Protein AF-A0A9R1C465-F1 (afdb_monomer)

Secondary structure (DSSP, 8-state):
--HHHHHHHHHHHHHHHHT---S----TTTTTTT-TTHHHHHHH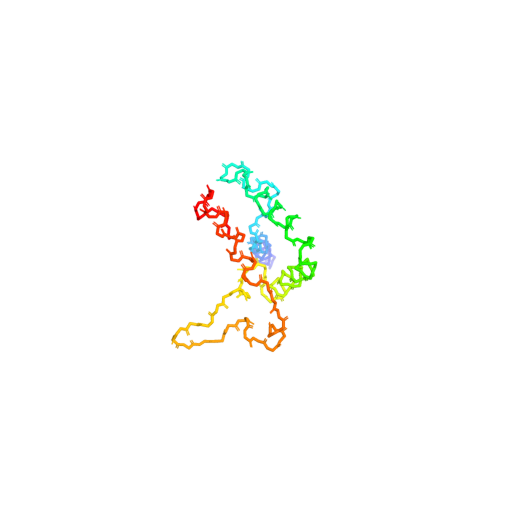HHHHHTTT-THHHHHHHHHHHHHHHTTSSSSGGGPPPPTT----GGGSTTTTT---HHHHHHHHHHHHHHSTTT--

Nearest PDB structures (foldseek):
  1gw2-assembly1_A  TM=9.387E-01  e=8.120E-07  Armoracia rusticana
  1qo4-assembly1_A  TM=9.323E-01  e=6.801E-07  Arabidopsis thaliana
  1gx2-assembly2_B  TM=9.372E-01  e=1.382E-06  Armoracia rusticana
  2atj-assembly1_A  TM=9.375E-01  e=2.979E-06  Armoracia rusticana
  4atj-assembly2_B  TM=9.379E-01  e=3.557E-06  Armoracia rusticana

Foldseek 3Di:
DPVVVVVVVVVVVVVVVVVPPPDDDDDPCPCCPQQVCLVVLLVVLCVVCCVVPVVLVVLVVVQQVLCCVPPHRPCQLLDDADPVDDDGVCPDPVNVPRDCSVVVVVSVVSSCVRGNPDDD

Organism: Triticum turgidum subsp. durum (NCBI:txid4567)

Mean predicted aligned error: 9.87 Å

pLDDT: mean 88.55, std 13.58, range [53.62, 98.75]

InterPro domains:
  IPR000823 Plant peroxidase [PR00461] (35-54)
  IPR000823 Plant peroxidase [PR00461] (59-79)
  IPR000823 Plant peroxidase [PR00461] (99-112)
  IPR000823 Plant peroxidase [PTHR31235] (12-120)
  IPR002016 Haem peroxidase [PF00141] (42-120)
  IPR002016 Haem peroxidase [PS50873] (25-120)
  IPR010255 Haem peroxidase superfamily [SSF48113] (26-120)

Structure (mmCIF, N/CA/C/O backbone):
data_AF-A0A9R1C465-F1
#
_entry.id   AF-A0A9R1C465-F1
#
loop_
_atom_site.group_PDB
_atom_site.id
_atom_site.type_symbol
_atom_site.label_atom_id
_atom_site.label_alt_id
_atom_site.label_comp_id
_atom_site.label_asym_id
_atom_site.label_entity_id
_atom_site.label_seq_id
_atom_site.pdbx_PDB_ins_code
_atom_site.Cartn_x
_atom_site.Cartn_y
_atom_site.Cartn_z
_atom_site.occupancy
_atom_site.B_iso_or_equiv
_atom_site.auth_seq_id
_atom_site.auth_comp_id
_atom_site.auth_asym_id
_atom_site.auth_atom_id
_atom_site.pdbx_PDB_model_num
ATOM 1 N N . MET A 1 1 ? -41.922 15.521 -39.268 1.00 55.16 1 MET A N 1
ATOM 2 C CA . MET A 1 1 ? -41.999 14.500 -38.194 1.00 55.16 1 MET A CA 1
ATOM 3 C C . MET A 1 1 ? -40.665 13.750 -38.007 1.00 55.16 1 MET A C 1
ATOM 5 O O . MET A 1 1 ? -40.676 12.582 -37.657 1.00 55.16 1 MET A O 1
ATOM 9 N N . ALA A 1 2 ? -39.509 14.407 -38.198 1.00 55.75 2 ALA A N 1
ATOM 10 C CA . ALA A 1 2 ? -38.181 13.772 -38.096 1.00 55.75 2 ALA A CA 1
ATOM 11 C C . ALA A 1 2 ? -37.480 13.994 -36.736 1.00 55.75 2 ALA A C 1
ATOM 13 O O . ALA A 1 2 ? -36.418 13.437 -36.490 1.00 55.75 2 ALA A O 1
ATOM 14 N N . GLY A 1 3 ? -38.068 14.809 -35.848 1.00 58.16 3 GLY A N 1
ATOM 15 C CA . GLY A 1 3 ? -37.449 15.193 -34.573 1.00 58.16 3 GLY A CA 1
ATOM 16 C C . GLY A 1 3 ? -37.660 14.195 -33.432 1.00 58.16 3 GLY A C 1
ATOM 17 O O . GLY A 1 3 ? -36.772 14.026 -32.610 1.00 58.16 3 GLY A O 1
ATOM 18 N N . ALA A 1 4 ? -38.793 13.487 -33.399 1.00 64.75 4 ALA A N 1
ATOM 19 C CA . ALA A 1 4 ? -39.109 12.527 -32.338 1.00 64.75 4 ALA A CA 1
ATOM 20 C C . ALA A 1 4 ? -38.086 11.375 -32.187 1.00 64.75 4 ALA A C 1
ATOM 22 O O . ALA A 1 4 ? -37.660 11.126 -31.058 1.00 64.75 4 ALA A O 1
ATOM 23 N N . PRO A 1 5 ? -37.629 10.702 -33.268 1.00 70.88 5 PRO A N 1
ATOM 24 C CA . PRO A 1 5 ? -36.626 9.646 -33.131 1.00 70.88 5 PRO A CA 1
ATOM 25 C C . PRO A 1 5 ? -35.254 10.209 -32.742 1.00 70.88 5 PRO A C 1
ATOM 27 O O . PRO A 1 5 ? -34.537 9.580 -31.972 1.00 70.88 5 PRO A O 1
ATOM 30 N N . LEU A 1 6 ? -34.908 11.416 -33.206 1.00 72.06 6 LEU A N 1
ATOM 31 C CA . LEU A 1 6 ? -33.641 12.066 -32.868 1.00 72.06 6 LEU A CA 1
ATOM 32 C C . LEU A 1 6 ? -33.593 12.471 -31.386 1.00 72.06 6 LEU A C 1
ATOM 34 O O . LEU A 1 6 ? -32.586 12.249 -30.722 1.00 72.06 6 LEU A O 1
ATOM 38 N N . VAL A 1 7 ? -34.693 13.008 -30.851 1.00 75.00 7 VAL A N 1
ATOM 39 C CA . VAL A 1 7 ? -34.818 13.370 -29.430 1.00 75.00 7 VAL A CA 1
ATOM 40 C C . VAL A 1 7 ? -34.745 12.130 -28.541 1.00 75.00 7 VAL A C 1
ATOM 42 O O . VAL A 1 7 ? -34.071 12.166 -27.517 1.00 75.00 7 VAL A O 1
ATOM 45 N N . LEU A 1 8 ? -35.374 11.021 -28.945 1.00 72.81 8 LEU A N 1
ATOM 46 C CA . LEU A 1 8 ? -35.313 9.765 -28.196 1.00 72.81 8 LEU A CA 1
ATOM 47 C C . LEU A 1 8 ? -33.889 9.192 -28.163 1.00 72.81 8 LEU A C 1
ATOM 49 O O . LEU A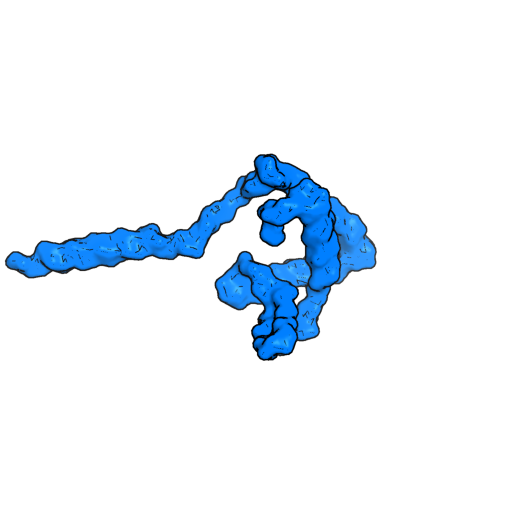 1 8 ? -33.420 8.791 -27.102 1.00 72.81 8 LEU A O 1
ATOM 53 N N . VAL A 1 9 ? -33.177 9.209 -29.295 1.00 77.88 9 VAL A N 1
ATOM 54 C CA . VAL A 1 9 ? -31.770 8.781 -29.362 1.00 77.88 9 VAL A CA 1
ATOM 55 C C . VAL A 1 9 ? -30.888 9.674 -28.490 1.00 77.88 9 VAL A C 1
ATOM 57 O O . VAL A 1 9 ? -30.091 9.156 -27.714 1.00 77.88 9 VAL A O 1
ATOM 60 N N . MET A 1 10 ? -31.070 10.997 -28.539 1.00 73.12 10 MET A N 1
ATOM 61 C CA . MET A 1 10 ? -30.345 11.938 -27.674 1.00 73.12 10 MET A CA 1
ATOM 62 C C . MET A 1 10 ? -30.601 11.670 -26.182 1.00 73.12 10 MET A C 1
ATOM 64 O O . MET A 1 10 ? -29.666 11.723 -25.387 1.00 73.12 10 MET A O 1
ATOM 68 N N 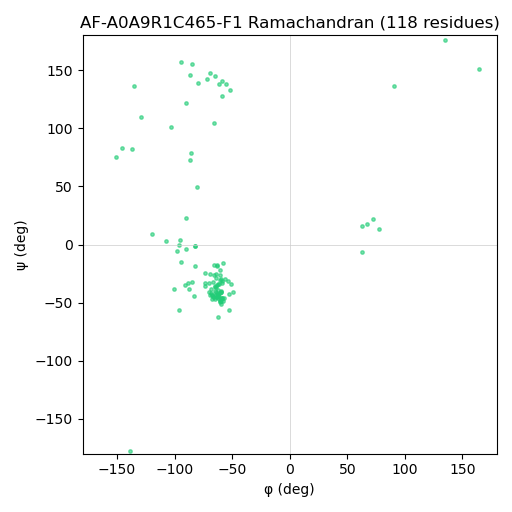. LEU A 1 11 ? -31.839 11.334 -25.797 1.00 71.31 11 LEU A N 1
ATOM 69 C CA . LEU A 1 11 ? -32.201 11.004 -24.413 1.00 71.31 11 LEU A CA 1
ATOM 70 C C . LEU A 1 11 ? -31.567 9.688 -23.945 1.00 71.31 11 LEU A C 1
ATOM 72 O O . LEU A 1 11 ? -31.030 9.625 -22.843 1.00 71.31 11 LEU A O 1
ATOM 76 N N . VAL A 1 12 ? -31.592 8.650 -24.785 1.00 73.06 12 VAL A N 1
ATOM 77 C CA . VAL A 1 12 ? -30.973 7.348 -24.483 1.00 73.06 12 VAL A CA 1
ATOM 78 C C . VAL A 1 12 ? -29.455 7.485 -24.355 1.00 73.06 12 VAL A C 1
ATOM 80 O O . VAL A 1 12 ? -28.867 6.922 -23.433 1.00 73.06 12 VAL A O 1
ATOM 83 N N . VAL A 1 13 ? -28.825 8.281 -25.224 1.00 72.75 13 VAL A N 1
ATOM 84 C CA . VAL A 1 13 ? -27.391 8.592 -25.140 1.00 72.75 13 VAL A CA 1
ATOM 85 C C . VAL A 1 13 ? -27.081 9.373 -23.861 1.00 72.75 13 VAL A C 1
ATOM 87 O O . VAL A 1 13 ? -26.157 9.003 -23.145 1.00 72.75 13 VAL A O 1
ATOM 90 N N . ALA A 1 14 ? -27.871 10.391 -23.507 1.00 68.62 14 ALA A N 1
ATOM 91 C CA . ALA A 1 14 ? -27.660 11.171 -22.285 1.00 68.62 14 ALA A CA 1
ATOM 92 C C . ALA A 1 14 ? -27.785 10.324 -21.003 1.00 68.62 14 ALA A C 1
ATOM 94 O O . ALA A 1 14 ? -26.951 10.437 -20.106 1.00 68.62 14 ALA A O 1
ATOM 95 N N . VAL A 1 15 ? -28.782 9.434 -20.928 1.00 64.69 15 VAL A N 1
ATOM 96 C CA . VAL A 1 15 ? -28.962 8.514 -19.789 1.00 64.69 15 VAL A CA 1
ATOM 97 C C . VAL A 1 15 ? -27.839 7.471 -19.732 1.00 64.69 15 VAL A C 1
ATOM 99 O O . VAL A 1 15 ? -27.342 7.165 -18.650 1.00 64.69 15 VAL A O 1
ATOM 102 N N . GLY A 1 16 ? -27.389 6.966 -20.885 1.00 60.09 16 GLY A N 1
ATOM 103 C CA . GLY A 1 16 ? -26.263 6.031 -20.971 1.00 60.09 16 GLY A CA 1
ATOM 104 C C . GLY A 1 16 ? -24.925 6.642 -20.540 1.00 60.09 16 GLY A C 1
ATOM 105 O O . GLY A 1 16 ? -24.127 5.963 -19.899 1.00 60.09 16 GLY A O 1
ATOM 106 N N . VAL A 1 17 ? -24.696 7.927 -20.833 1.00 60.38 17 VAL A N 1
ATOM 107 C CA . VAL A 1 17 ? -23.491 8.665 -20.413 1.00 60.38 17 VAL A CA 1
ATOM 108 C C . VAL A 1 17 ? -23.528 8.996 -18.914 1.00 60.38 17 VAL A C 1
ATOM 110 O O . VAL A 1 17 ? -22.501 8.901 -18.251 1.00 60.38 17 VAL A O 1
ATOM 113 N N . ALA A 1 18 ? -24.699 9.300 -18.343 1.00 56.00 18 ALA A N 1
ATOM 114 C CA . ALA A 1 18 ? -24.843 9.556 -16.903 1.00 56.00 18 ALA A CA 1
ATOM 115 C C . ALA A 1 18 ? -24.647 8.298 -16.029 1.00 56.00 18 ALA A C 1
ATOM 117 O O . ALA A 1 18 ? -24.258 8.404 -14.870 1.00 56.00 18 ALA A O 1
ATOM 118 N N . ALA A 1 19 ? -24.883 7.105 -16.581 1.00 56.62 19 ALA A N 1
ATOM 119 C CA . ALA A 1 19 ? -24.642 5.828 -15.904 1.00 56.62 19 ALA A CA 1
ATOM 120 C C . ALA A 1 19 ? -23.172 5.359 -15.973 1.00 56.62 19 ALA A C 1
ATOM 122 O O . ALA A 1 19 ? -22.837 4.302 -15.437 1.00 56.62 19 ALA A O 1
ATOM 123 N N . ALA A 1 20 ? -22.291 6.117 -16.637 1.00 54.38 20 ALA A N 1
ATOM 124 C CA . ALA A 1 20 ? -20.903 5.736 -16.890 1.00 54.38 20 ALA A CA 1
ATOM 125 C C . ALA A 1 20 ? -19.906 6.180 -15.800 1.00 54.38 20 ALA A C 1
ATOM 127 O O . ALA A 1 20 ? -18.706 6.225 -16.060 1.00 54.38 20 ALA A O 1
ATOM 128 N N . GLU A 1 21 ? -20.351 6.437 -14.567 1.00 54.28 21 GLU A N 1
ATOM 129 C CA . GLU A 1 21 ? -19.436 6.516 -13.420 1.00 54.28 21 GLU A CA 1
ATOM 130 C C . GLU A 1 21 ? -19.194 5.111 -12.849 1.00 54.28 21 GLU A C 1
ATOM 132 O O . GLU A 1 21 ? -19.770 4.703 -11.844 1.00 54.28 21 GLU A O 1
ATOM 137 N N . ARG A 1 22 ? -18.320 4.333 -13.501 1.00 53.62 22 ARG A N 1
ATOM 138 C CA . ARG A 1 22 ? -17.758 3.091 -12.932 1.00 53.62 22 ARG A CA 1
ATOM 139 C C . ARG A 1 22 ? -16.604 3.386 -11.964 1.00 53.62 22 ARG A C 1
ATOM 141 O O . ARG A 1 22 ? -15.534 2.800 -12.068 1.00 53.62 22 ARG A O 1
ATOM 148 N N . GLY A 1 23 ? -16.822 4.298 -11.025 1.00 54.59 23 GLY A N 1
ATOM 149 C CA . GLY A 1 23 ? -15.927 4.531 -9.898 1.00 54.59 23 GLY A CA 1
ATOM 150 C C . GLY A 1 23 ? -16.759 4.516 -8.630 1.00 54.59 23 GLY A C 1
ATOM 151 O O . GLY A 1 23 ? -17.563 5.422 -8.420 1.00 54.59 23 GLY A O 1
ATOM 152 N N . GLY A 1 24 ? -16.617 3.485 -7.794 1.00 62.97 24 GLY A N 1
ATOM 153 C CA . GLY A 1 24 ? -17.174 3.543 -6.443 1.00 62.97 24 GLY A CA 1
ATOM 154 C C . GLY A 1 24 ? -16.693 4.831 -5.774 1.00 62.97 24 GLY A C 1
ATOM 155 O O . GLY A 1 24 ? -15.518 5.182 -5.889 1.00 62.97 24 GLY A O 1
ATOM 156 N N . LYS A 1 25 ? -17.599 5.584 -5.143 1.00 78.12 25 LYS A N 1
ATOM 157 C CA . LYS A 1 25 ? -17.229 6.846 -4.498 1.00 78.12 25 LYS A CA 1
ATOM 158 C C . LYS A 1 25 ? -16.306 6.539 -3.324 1.00 78.12 25 LYS A C 1
ATOM 160 O O . LYS A 1 25 ? -16.763 6.056 -2.293 1.00 78.12 25 LYS A O 1
ATOM 165 N N . LEU A 1 26 ? -15.014 6.807 -3.502 1.00 90.38 26 LEU A N 1
ATOM 166 C CA . LEU A 1 26 ? -14.060 6.847 -2.402 1.00 90.38 26 LEU A CA 1
ATOM 167 C C . LEU A 1 26 ? -14.568 7.849 -1.363 1.00 90.38 26 LEU A C 1
ATOM 169 O O . LEU A 1 26 ? -15.052 8.928 -1.712 1.00 90.38 26 LEU A O 1
ATOM 173 N N . GLN A 1 27 ? -14.461 7.485 -0.092 1.00 94.25 27 GLN A N 1
ATOM 174 C CA . GLN A 1 27 ? -14.916 8.315 1.010 1.00 94.25 27 GLN A CA 1
ATOM 175 C C . GLN A 1 27 ? -13.849 8.329 2.098 1.00 94.25 27 GLN A C 1
ATOM 177 O O . GLN A 1 27 ? -13.300 7.286 2.452 1.00 94.25 27 GLN A O 1
ATOM 182 N N . GLN A 1 28 ? -13.570 9.509 2.648 1.00 95.12 28 GLN A N 1
ATOM 183 C CA . GLN A 1 28 ? -12.778 9.603 3.867 1.00 95.12 28 GLN A CA 1
ATOM 184 C C . GLN A 1 28 ? -13.506 8.881 5.009 1.00 95.12 28 GLN A C 1
ATOM 186 O O . GLN A 1 28 ? -14.731 8.975 5.116 1.00 95.12 28 GLN A O 1
ATOM 191 N N . GLY A 1 29 ? -12.763 8.136 5.827 1.00 95.25 29 GLY A N 1
ATOM 192 C CA . GLY A 1 29 ? -13.353 7.356 6.910 1.00 95.25 29 GLY A CA 1
ATOM 193 C C . GLY A 1 29 ? -14.128 6.119 6.442 1.00 95.25 29 GLY A C 1
ATOM 194 O O . GLY A 1 29 ? -14.971 5.612 7.176 1.00 95.25 29 GLY A O 1
ATOM 195 N N . PHE A 1 30 ? -13.854 5.596 5.238 1.00 96.75 30 PHE A N 1
ATOM 196 C CA . PHE A 1 30 ? -14.500 4.378 4.720 1.00 96.75 30 PHE A CA 1
ATOM 197 C C . PHE A 1 30 ? -14.441 3.196 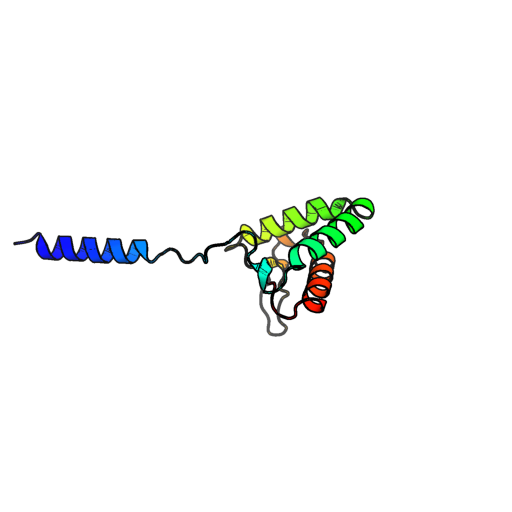5.710 1.00 96.75 30 PHE A C 1
ATOM 199 O O . PHE A 1 30 ? -15.388 2.419 5.809 1.00 96.75 30 PHE A O 1
ATOM 206 N N . TYR A 1 31 ? -13.356 3.095 6.486 1.00 97.81 31 TYR A N 1
ATOM 207 C CA . TYR A 1 31 ? -13.148 2.039 7.478 1.00 97.81 31 TYR A CA 1
ATOM 208 C C . TYR A 1 31 ? -13.570 2.411 8.910 1.00 97.81 31 TYR A C 1
ATOM 210 O O . TYR A 1 31 ? -13.392 1.593 9.809 1.00 97.81 31 TYR A O 1
ATOM 218 N N . GLU A 1 32 ? -14.160 3.586 9.161 1.00 97.69 32 GLU A N 1
ATOM 219 C CA . GLU A 1 32 ? -14.487 4.060 10.523 1.00 97.69 32 GLU A CA 1
ATOM 220 C C . GLU A 1 32 ? -15.377 3.101 11.322 1.00 97.69 32 GLU A C 1
ATOM 222 O O . GLU A 1 32 ? -15.287 3.065 12.545 1.00 97.69 32 GLU A O 1
ATOM 227 N N . GLN A 1 33 ? -16.234 2.331 10.648 1.00 97.69 33 GLN A N 1
ATOM 228 C CA . GLN A 1 33 ? -17.135 1.376 11.301 1.00 97.69 33 GLN A CA 1
ATOM 229 C C . GLN A 1 33 ? -16.622 -0.065 11.233 1.00 97.69 33 GLN A C 1
ATOM 231 O O . GLN A 1 33 ? -16.790 -0.820 12.187 1.00 97.69 33 GLN A O 1
ATOM 236 N N . SER A 1 34 ? -16.019 -0.462 10.110 1.00 98.06 34 SER A N 1
ATOM 237 C CA . SER A 1 34 ? -15.620 -1.850 9.849 1.00 98.06 34 SER A CA 1
ATOM 238 C C . SER A 1 34 ? -14.221 -2.187 10.364 1.00 98.06 34 SER A C 1
ATOM 240 O O . SER A 1 34 ? -13.983 -3.316 10.785 1.00 98.06 34 SER A O 1
ATOM 242 N N . CYS A 1 35 ? -13.299 -1.222 10.354 1.00 98.50 35 CYS A N 1
ATOM 243 C CA . CYS A 1 35 ? -11.963 -1.354 10.924 1.00 98.50 35 CYS A CA 1
ATOM 244 C C . CYS A 1 35 ? -11.439 0.011 11.411 1.00 98.50 35 CYS A C 1
ATOM 246 O O . CYS A 1 35 ? -10.565 0.609 10.775 1.00 98.50 35 CYS A O 1
ATOM 248 N N . PRO A 1 36 ? -11.937 0.517 12.557 1.00 98.38 36 PRO A N 1
ATOM 249 C CA . PRO A 1 36 ? -11.670 1.887 13.011 1.00 98.38 36 PRO A CA 1
ATOM 250 C C . PRO A 1 36 ? -10.182 2.195 13.239 1.00 98.38 36 PRO A C 1
ATOM 252 O O . PRO A 1 36 ? -9.770 3.352 13.239 1.00 98.38 36 PRO A O 1
ATOM 255 N N . ARG A 1 37 ? -9.362 1.157 13.454 1.00 98.38 37 ARG A N 1
ATOM 256 C CA . ARG A 1 37 ? -7.921 1.269 13.711 1.00 98.38 37 ARG A CA 1
ATOM 257 C C . ARG A 1 37 ? -7.053 1.076 12.465 1.00 98.38 37 ARG A C 1
ATOM 259 O O . ARG A 1 37 ? -5.837 1.199 12.584 1.00 98.38 37 ARG A O 1
ATOM 266 N N . ALA A 1 38 ? -7.637 0.823 11.289 1.00 98.38 38 ALA A N 1
ATOM 267 C CA . ALA A 1 38 ? -6.898 0.559 10.051 1.00 98.38 38 ALA A CA 1
ATOM 268 C C . ALA A 1 38 ? -5.864 1.653 9.738 1.00 98.38 38 ALA A C 1
ATOM 270 O O . ALA A 1 38 ? -4.669 1.375 9.645 1.00 98.38 38 ALA A O 1
ATOM 271 N N . GLU A 1 39 ? -6.308 2.910 9.639 1.00 98.31 39 GLU A N 1
ATOM 272 C CA . GLU A 1 39 ? -5.429 4.039 9.304 1.00 98.31 39 GLU A CA 1
ATOM 273 C C . GLU A 1 39 ? -4.357 4.274 10.378 1.00 98.31 39 GLU A C 1
ATOM 275 O O . GLU A 1 39 ? -3.209 4.578 10.053 1.00 98.31 39 GLU A O 1
ATOM 280 N N . GLN A 1 40 ? -4.701 4.072 11.656 1.00 98.62 40 GLN A N 1
ATOM 281 C CA . GLN A 1 40 ? -3.754 4.209 12.762 1.00 98.62 40 GLN A CA 1
ATOM 282 C C . GLN A 1 40 ? -2.659 3.136 12.714 1.00 98.62 40 GLN A C 1
ATOM 284 O O . GLN A 1 40 ? -1.489 3.469 12.849 1.00 98.62 40 GLN A O 1
ATOM 289 N N . ILE A 1 41 ? -3.009 1.870 12.471 1.00 98.62 41 ILE A N 1
ATOM 290 C CA . ILE A 1 41 ? -2.039 0.767 12.372 1.00 98.62 41 ILE A CA 1
ATOM 291 C C . ILE A 1 41 ? -1.041 1.024 11.238 1.00 98.62 41 ILE A C 1
ATOM 293 O O . ILE A 1 41 ? 0.168 0.879 11.433 1.00 98.62 41 ILE A O 1
ATOM 297 N N . VA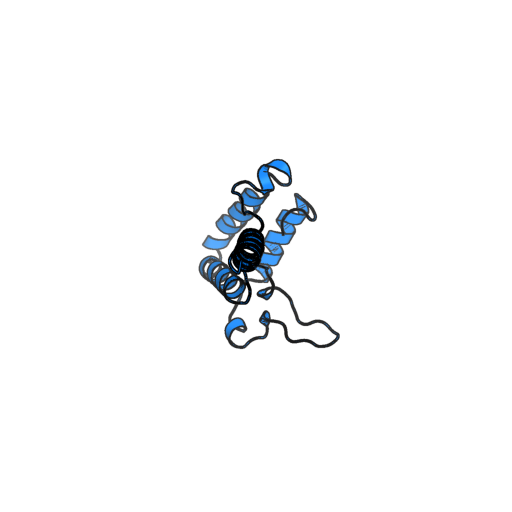L A 1 42 ? -1.537 1.438 10.066 1.00 98.25 42 VAL A N 1
ATOM 298 C CA . VAL A 1 42 ? -0.692 1.786 8.913 1.00 98.25 42 VAL A CA 1
ATOM 299 C C . VAL A 1 42 ? 0.244 2.939 9.276 1.00 98.25 42 VA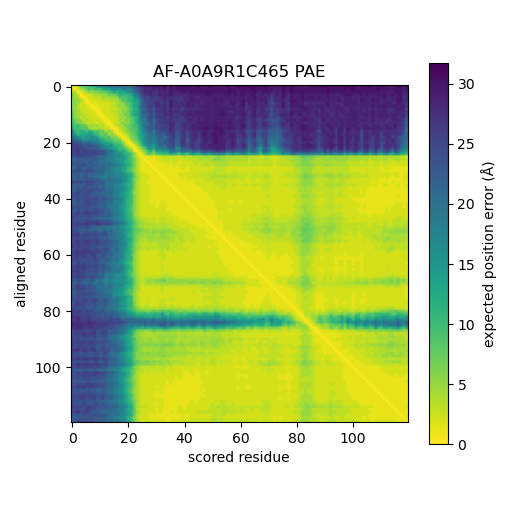L A C 1
ATOM 301 O O . VAL A 1 42 ? 1.455 2.838 9.069 1.00 98.25 42 VAL A O 1
ATOM 304 N N . LYS A 1 43 ? -0.301 4.017 9.853 1.00 98.06 43 LYS A N 1
ATOM 305 C CA . LYS A 1 43 ? 0.465 5.200 10.252 1.00 98.06 43 LYS A CA 1
ATOM 306 C C . LYS A 1 43 ? 1.554 4.862 11.268 1.00 98.06 43 LYS A C 1
ATOM 308 O O . LYS A 1 43 ? 2.714 5.194 11.032 1.00 98.06 43 LYS A O 1
ATOM 313 N N . ASP A 1 44 ? 1.205 4.173 12.349 1.00 98.25 44 ASP A N 1
ATOM 314 C CA . ASP A 1 44 ? 2.133 3.830 13.426 1.00 98.25 44 ASP A CA 1
ATOM 315 C C . ASP A 1 44 ? 3.294 2.977 12.899 1.00 98.25 44 ASP A C 1
ATOM 317 O O . ASP A 1 44 ? 4.451 3.201 13.260 1.00 98.25 44 ASP A O 1
ATOM 321 N N . TYR A 1 45 ? 3.017 2.016 12.011 1.00 97.50 45 TYR A N 1
ATOM 322 C CA . TYR A 1 45 ? 4.066 1.195 11.413 1.00 97.50 45 TYR A CA 1
ATOM 323 C C . TYR A 1 45 ? 4.998 2.024 10.519 1.00 97.50 45 TYR A C 1
ATOM 325 O O . TYR A 1 45 ? 6.220 1.915 10.632 1.00 97.50 45 TYR A O 1
ATOM 333 N N . VAL A 1 46 ? 4.442 2.894 9.672 1.00 96.44 46 VAL A N 1
ATOM 334 C CA . VAL A 1 46 ? 5.222 3.798 8.813 1.00 96.44 46 VAL A CA 1
ATOM 335 C C . VAL A 1 46 ? 6.110 4.727 9.647 1.00 96.44 46 VAL A C 1
ATOM 337 O O . VAL A 1 46 ? 7.315 4.805 9.396 1.00 96.44 46 VAL A O 1
ATOM 340 N N . GLU A 1 47 ? 5.561 5.371 10.677 1.00 96.62 47 GLU A N 1
ATOM 341 C CA . GLU A 1 47 ? 6.305 6.271 11.567 1.00 96.62 47 GLU A CA 1
ATOM 342 C C . GLU A 1 47 ? 7.420 5.547 12.338 1.00 96.62 47 GLU A C 1
ATOM 344 O O . GLU A 1 47 ? 8.493 6.112 12.554 1.00 96.62 47 GLU A O 1
ATOM 349 N N . GLN A 1 48 ? 7.219 4.278 12.700 1.00 96.31 48 GLN A N 1
ATOM 350 C CA . GLN A 1 48 ? 8.242 3.466 13.366 1.00 96.31 48 GLN A CA 1
ATOM 351 C C . GLN A 1 48 ? 9.379 3.022 12.435 1.00 96.31 48 GLN A C 1
ATOM 353 O O . GLN A 1 48 ? 10.514 2.866 12.897 1.00 96.31 48 GLN A O 1
ATOM 358 N N . GLN A 1 49 ? 9.097 2.775 11.152 1.00 95.12 49 GLN A N 1
ATOM 359 C CA . GLN A 1 49 ? 10.090 2.237 10.217 1.00 95.12 49 GLN A CA 1
ATOM 360 C C . GLN A 1 49 ? 10.882 3.314 9.473 1.00 95.12 49 GLN A C 1
ATOM 362 O O . GLN A 1 49 ? 12.075 3.115 9.248 1.00 95.12 49 GLN A O 1
ATOM 367 N N . ILE A 1 50 ? 10.282 4.458 9.124 1.00 94.38 50 ILE A N 1
ATOM 368 C CA . ILE A 1 50 ? 10.971 5.517 8.362 1.00 94.38 50 ILE A CA 1
ATOM 369 C C . ILE A 1 50 ? 12.310 5.945 8.997 1.00 94.38 50 ILE A C 1
ATOM 371 O O . ILE A 1 50 ? 13.285 6.070 8.259 1.00 94.38 50 ILE A O 1
ATOM 375 N N . PRO A 1 51 ? 12.437 6.126 10.327 1.00 96.56 51 PRO A N 1
ATOM 376 C CA . PRO A 1 51 ? 13.722 6.483 10.933 1.00 96.56 51 PRO A CA 1
ATOM 377 C C . PRO A 1 51 ? 14.810 5.410 10.774 1.00 96.56 51 PRO A C 1
ATOM 379 O O . PRO A 1 51 ? 15.996 5.727 10.833 1.00 96.56 51 PRO A O 1
ATOM 382 N N . ARG A 1 52 ? 14.418 4.142 10.604 1.00 95.50 52 ARG A N 1
ATOM 383 C CA . ARG A 1 52 ? 15.329 2.999 10.441 1.00 95.50 52 ARG A CA 1
ATOM 384 C C . ARG A 1 52 ? 15.714 2.797 8.983 1.00 95.50 52 ARG A C 1
ATOM 386 O O . ARG A 1 52 ? 16.865 2.492 8.691 1.00 95.50 52 ARG A O 1
ATOM 393 N N . GLU A 1 53 ? 14.758 2.997 8.083 1.00 94.31 53 GLU A N 1
ATOM 394 C CA . GLU A 1 53 ? 14.948 2.869 6.644 1.00 94.31 53 GLU A CA 1
ATOM 395 C C . GLU A 1 53 ? 14.263 4.030 5.892 1.00 94.31 53 GLU A C 1
ATOM 397 O O . GLU A 1 53 ? 13.160 3.881 5.357 1.00 94.31 53 GLU A O 1
ATOM 402 N N . PRO A 1 54 ? 14.913 5.207 5.800 1.00 94.81 54 PRO A N 1
ATOM 403 C CA . PRO A 1 54 ? 14.305 6.398 5.197 1.00 94.81 54 PRO A CA 1
ATOM 404 C C . PRO A 1 54 ? 13.900 6.226 3.725 1.00 94.81 54 PRO A C 1
ATOM 406 O O . PRO A 1 54 ? 12.973 6.881 3.246 1.00 94.81 54 PRO A O 1
ATOM 409 N N . SER A 1 55 ? 14.563 5.318 2.996 1.00 94.19 55 SER A N 1
ATOM 410 C CA . SER A 1 55 ? 14.243 4.984 1.602 1.00 94.19 55 SER A CA 1
ATOM 411 C C . SER A 1 55 ? 12.857 4.371 1.410 1.00 94.19 55 SER A C 1
ATOM 413 O O . SER A 1 55 ? 12.339 4.395 0.288 1.00 94.19 55 SER A O 1
ATOM 415 N N . VAL A 1 56 ? 12.235 3.844 2.470 1.00 92.00 56 VAL A N 1
ATOM 416 C CA . VAL A 1 56 ? 10.884 3.273 2.409 1.00 92.00 56 VAL A CA 1
ATOM 417 C C . VAL A 1 56 ? 9.860 4.330 2.007 1.00 92.00 56 VAL A C 1
ATOM 419 O O . VAL A 1 56 ? 9.008 4.042 1.174 1.00 92.00 56 VAL A O 1
ATOM 422 N N . ALA A 1 57 ? 9.978 5.571 2.490 1.00 94.62 57 ALA A N 1
ATOM 423 C CA . ALA A 1 57 ? 9.029 6.635 2.151 1.00 94.62 57 ALA A CA 1
ATOM 424 C C . ALA A 1 57 ? 8.949 6.878 0.630 1.00 94.62 57 ALA A C 1
ATOM 426 O O . ALA A 1 57 ? 7.866 6.876 0.045 1.00 94.62 57 ALA A O 1
ATOM 427 N N . ALA A 1 58 ? 10.106 7.009 -0.028 1.00 96.12 58 ALA A N 1
ATOM 428 C CA . ALA A 1 58 ? 10.177 7.166 -1.481 1.00 96.12 58 ALA A CA 1
ATOM 429 C C . ALA A 1 58 ? 9.679 5.914 -2.220 1.00 96.12 58 ALA A C 1
ATOM 431 O O . ALA A 1 58 ? 9.034 6.015 -3.262 1.00 96.12 58 ALA A O 1
ATOM 432 N N . THR A 1 59 ? 9.969 4.736 -1.669 1.00 95.12 59 THR A N 1
ATOM 433 C CA . THR A 1 59 ? 9.558 3.453 -2.240 1.00 95.12 59 THR A CA 1
ATOM 434 C C . THR A 1 59 ? 8.035 3.302 -2.241 1.00 95.12 59 THR A C 1
ATOM 436 O O . THR A 1 59 ? 7.477 2.983 -3.284 1.00 95.12 59 THR A O 1
ATOM 439 N N . LEU A 1 60 ? 7.352 3.604 -1.132 1.00 95.94 60 LEU A N 1
ATOM 440 C CA . LEU A 1 60 ? 5.891 3.491 -1.021 1.00 95.94 60 LEU A CA 1
ATOM 441 C C . LEU A 1 60 ? 5.160 4.417 -1.998 1.00 95.94 60 LEU A C 1
ATOM 443 O O . LEU A 1 60 ? 4.259 3.977 -2.709 1.00 95.94 60 LEU A O 1
ATOM 447 N N . ILE A 1 61 ? 5.589 5.680 -2.084 1.00 97.00 61 ILE A N 1
ATOM 448 C CA . ILE A 1 61 ? 5.006 6.656 -3.018 1.00 97.00 61 ILE A CA 1
ATOM 449 C C . ILE A 1 61 ? 5.215 6.202 -4.464 1.00 97.00 61 ILE A C 1
ATOM 451 O O . ILE A 1 61 ? 4.294 6.266 -5.278 1.00 97.00 61 ILE A O 1
ATOM 455 N N . ARG A 1 62 ? 6.417 5.712 -4.787 1.00 97.44 62 ARG A N 1
ATOM 456 C CA . ARG A 1 62 ? 6.724 5.205 -6.124 1.00 97.44 62 ARG A CA 1
ATOM 457 C C . ARG A 1 62 ? 5.869 3.987 -6.472 1.00 97.44 62 ARG A C 1
ATOM 459 O O . ARG A 1 62 ? 5.335 3.944 -7.573 1.00 97.44 62 ARG A O 1
ATOM 466 N N . THR A 1 63 ? 5.720 3.027 -5.564 1.00 96.44 63 THR A N 1
ATOM 467 C CA . THR A 1 63 ? 4.894 1.837 -5.807 1.00 96.44 63 THR A CA 1
ATOM 468 C C . THR A 1 63 ? 3.428 2.216 -6.014 1.00 96.44 63 THR A C 1
ATOM 470 O O . THR A 1 63 ? 2.830 1.747 -6.975 1.00 96.44 63 THR A O 1
ATOM 473 N N . HIS A 1 64 ? 2.877 3.134 -5.211 1.00 97.00 64 HIS A N 1
ATOM 474 C CA . HIS A 1 64 ? 1.512 3.635 -5.409 1.00 97.00 64 HIS A CA 1
ATOM 475 C C . HIS A 1 64 ? 1.330 4.328 -6.768 1.00 97.00 64 HIS A C 1
ATOM 477 O O . HIS A 1 64 ? 0.340 4.098 -7.455 1.00 97.00 64 HIS A O 1
ATOM 483 N N . PHE A 1 65 ? 2.306 5.138 -7.193 1.00 96.81 65 PHE A N 1
ATOM 484 C CA . PHE A 1 65 ? 2.293 5.741 -8.525 1.00 96.81 65 PHE A CA 1
ATOM 485 C C . PHE A 1 65 ? 2.293 4.680 -9.632 1.00 96.81 65 PHE A C 1
ATOM 487 O O . PHE A 1 65 ? 1.481 4.769 -10.547 1.00 96.81 65 PHE A O 1
ATOM 494 N N . HIS A 1 66 ? 3.189 3.693 -9.552 1.00 96.50 66 HIS A N 1
ATOM 495 C CA . HIS A 1 66 ? 3.310 2.642 -10.563 1.00 96.50 66 HIS A CA 1
ATOM 496 C C . HIS A 1 66 ? 2.049 1.773 -10.661 1.00 96.50 66 HIS A C 1
ATOM 498 O O . HIS A 1 66 ? 1.702 1.385 -11.772 1.00 96.50 66 HIS A O 1
ATOM 504 N N . ASP A 1 67 ? 1.368 1.523 -9.539 1.00 96.88 67 ASP A N 1
ATOM 505 C CA . ASP A 1 67 ? 0.061 0.861 -9.507 1.00 96.88 67 ASP A CA 1
ATOM 506 C C . ASP A 1 67 ? -0.980 1.708 -10.252 1.00 96.88 67 ASP A C 1
ATOM 508 O O . ASP A 1 67 ? -1.435 1.357 -11.334 1.00 96.88 67 ASP A O 1
ATOM 512 N N . CYS A 1 68 ? -1.235 2.925 -9.768 1.00 96.75 68 CYS A N 1
ATOM 513 C CA . CYS A 1 68 ? -2.278 3.790 -10.312 1.00 96.75 68 CYS A CA 1
ATOM 514 C C . CYS A 1 68 ? -2.110 4.149 -11.796 1.00 96.75 68 CYS A C 1
ATOM 516 O O . CYS A 1 68 ? -3.100 4.421 -12.479 1.00 96.75 68 CYS A O 1
ATOM 518 N N . PHE A 1 69 ? -0.874 4.219 -12.302 1.00 94.94 69 PHE A N 1
ATOM 519 C CA . PHE A 1 69 ? -0.618 4.604 -13.692 1.00 94.94 69 PHE A CA 1
ATOM 520 C C . PHE A 1 69 ? -0.971 3.508 -14.697 1.00 94.94 69 PHE A C 1
ATOM 522 O O . PHE A 1 69 ? -1.241 3.809 -15.864 1.00 94.94 69 PHE A O 1
ATOM 529 N N . VAL A 1 70 ? -0.966 2.246 -14.271 1.00 91.38 70 VAL A N 1
ATOM 530 C CA . VAL A 1 70 ? -1.295 1.107 -15.120 1.00 91.38 70 VAL A CA 1
ATOM 531 C C . VAL A 1 70 ? -2.702 0.654 -14.766 1.00 91.38 70 VAL A C 1
ATOM 533 O O . VAL A 1 70 ? -2.925 -0.023 -13.782 1.00 91.38 70 VAL A O 1
ATOM 536 N N . ARG A 1 71 ? -3.680 1.035 -15.593 1.00 90.19 71 ARG A N 1
ATOM 537 C CA . ARG A 1 71 ? -5.086 0.579 -15.508 1.00 90.19 71 ARG A CA 1
ATOM 538 C C . ARG A 1 71 ? -5.863 0.942 -14.229 1.00 90.19 71 ARG A C 1
ATOM 540 O O . ARG A 1 71 ? -7.081 0.783 -14.249 1.00 90.19 71 ARG A O 1
ATOM 547 N N . GLY A 1 72 ? -5.240 1.529 -13.211 1.00 94.19 72 GLY A N 1
ATOM 548 C CA . GLY A 1 72 ? -5.912 2.105 -12.044 1.00 94.19 72 GLY A CA 1
ATOM 549 C C . GLY A 1 72 ? -5.238 1.724 -10.729 1.00 94.19 72 GLY A C 1
ATOM 550 O O . GLY A 1 72 ? -4.272 0.982 -10.709 1.00 94.19 72 GLY A O 1
ATOM 551 N N . CYS A 1 73 ? -5.734 2.265 -9.615 1.00 96.56 73 CYS A N 1
ATOM 552 C CA . CYS A 1 73 ? -5.201 1.973 -8.281 1.00 96.56 73 CYS A CA 1
ATOM 553 C C . CYS A 1 73 ? -5.867 0.709 -7.713 1.00 96.56 73 CYS A C 1
ATOM 555 O O . CYS A 1 73 ? -6.770 0.808 -6.877 1.00 96.56 73 CYS A O 1
ATOM 557 N N . ASP A 1 74 ? -5.506 -0.458 -8.240 1.00 96.06 74 ASP A N 1
ATOM 558 C CA . ASP A 1 74 ? -6.152 -1.741 -7.941 1.00 96.06 74 ASP A CA 1
ATOM 559 C C . ASP A 1 74 ? -5.212 -2.789 -7.324 1.00 96.06 74 ASP A C 1
ATOM 561 O O . ASP A 1 74 ? -5.612 -3.941 -7.146 1.00 96.06 74 ASP A O 1
ATOM 565 N N . ALA A 1 75 ? -3.994 -2.386 -6.949 1.00 96.75 75 ALA A N 1
ATOM 566 C CA . ALA A 1 75 ? -2.946 -3.237 -6.391 1.00 96.75 75 ALA A CA 1
ATOM 567 C C . ALA A 1 75 ? -2.445 -4.348 -7.336 1.00 96.75 75 ALA A C 1
ATOM 569 O O . ALA A 1 75 ? -1.759 -5.277 -6.890 1.00 96.75 75 ALA A O 1
ATOM 570 N N . SER A 1 76 ? -2.733 -4.268 -8.638 1.00 95.31 76 SER A N 1
ATOM 571 C CA . SER A 1 76 ? -2.288 -5.247 -9.638 1.00 95.31 76 SER A CA 1
ATOM 572 C C . SER A 1 76 ? -0.763 -5.382 -9.706 1.00 95.31 76 SER A C 1
ATOM 574 O O . SER A 1 76 ? -0.259 -6.496 -9.892 1.00 95.31 76 SER A O 1
ATOM 576 N N . VAL A 1 77 ? -0.009 -4.307 -9.440 1.00 96.06 77 VAL A N 1
ATOM 577 C CA . VAL A 1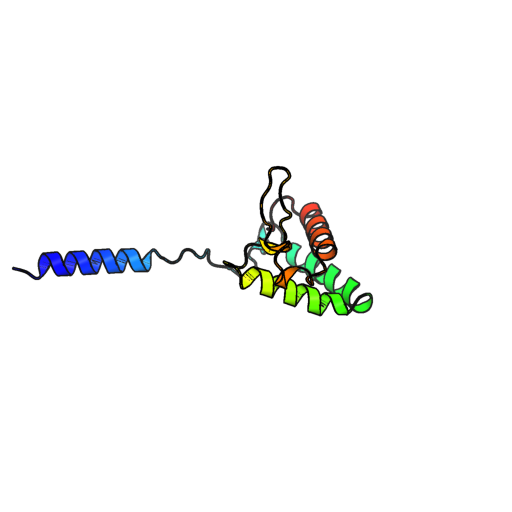 77 ? 1.466 -4.338 -9.410 1.00 96.06 77 VAL A CA 1
ATOM 578 C C . VAL A 1 77 ? 2.035 -5.205 -8.277 1.00 96.06 77 VAL A C 1
ATOM 580 O O . VAL A 1 77 ? 3.208 -5.584 -8.309 1.00 96.06 77 VAL A O 1
ATOM 583 N N . LEU A 1 78 ? 1.230 -5.533 -7.262 1.00 96.19 78 LEU A N 1
ATOM 584 C CA . LEU A 1 78 ? 1.658 -6.353 -6.125 1.00 96.19 78 LEU A CA 1
ATOM 585 C C . LEU A 1 78 ? 1.612 -7.858 -6.428 1.00 96.19 78 LEU A C 1
ATOM 587 O O . LEU A 1 78 ? 2.267 -8.641 -5.734 1.00 96.19 78 LEU A O 1
ATOM 591 N N . LEU A 1 79 ? 0.868 -8.268 -7.459 1.00 94.69 79 LEU A N 1
ATOM 592 C CA . LEU A 1 79 ? 0.659 -9.671 -7.799 1.00 94.69 79 LEU A CA 1
ATOM 593 C C . LEU A 1 79 ? 1.925 -10.303 -8.394 1.00 94.69 79 LEU A C 1
ATOM 595 O O . LEU A 1 79 ? 2.652 -9.686 -9.169 1.00 94.69 79 LEU A O 1
ATOM 599 N N . ASN A 1 80 ? 2.173 -11.565 -8.042 1.00 93.44 80 ASN A N 1
ATOM 600 C CA . ASN A 1 80 ? 3.239 -12.372 -8.637 1.00 93.44 80 ASN A CA 1
ATOM 601 C C . ASN A 1 80 ? 2.687 -13.218 -9.794 1.00 93.44 80 ASN A C 1
ATOM 603 O O . ASN A 1 80 ? 1.497 -13.548 -9.821 1.00 93.44 80 ASN A O 1
ATOM 607 N N . ALA A 1 81 ? 3.562 -13.632 -10.712 1.00 90.88 81 ALA A N 1
ATOM 608 C CA . ALA A 1 81 ? 3.197 -14.567 -11.770 1.00 90.88 81 ALA A CA 1
ATOM 609 C C . ALA A 1 81 ? 2.683 -15.896 -11.184 1.00 90.88 81 ALA A C 1
ATOM 611 O O . ALA A 1 81 ? 3.200 -16.405 -10.186 1.00 90.88 81 ALA A O 1
ATOM 612 N N . THR A 1 82 ? 1.651 -16.470 -11.806 1.00 87.38 82 THR A N 1
ATOM 613 C CA . THR A 1 82 ? 1.073 -17.746 -11.361 1.00 87.38 82 THR A CA 1
ATOM 614 C C . THR A 1 82 ? 1.831 -18.939 -11.946 1.00 87.38 82 THR A C 1
ATOM 616 O O . THR A 1 82 ? 2.445 -18.857 -13.011 1.00 87.38 82 THR A O 1
ATOM 619 N N . THR A 1 83 ? 1.762 -20.088 -11.270 1.00 78.19 83 THR A N 1
ATOM 620 C CA . THR A 1 83 ? 2.467 -21.325 -11.660 1.00 78.19 83 THR A CA 1
ATOM 621 C C . THR A 1 83 ? 2.034 -21.895 -13.016 1.00 78.19 83 THR A C 1
ATOM 623 O O . THR A 1 83 ? 2.765 -22.693 -13.596 1.00 78.19 83 THR A O 1
ATOM 626 N N . GLY A 1 84 ? 0.871 -21.485 -13.537 1.00 75.62 84 GLY A N 1
ATOM 627 C CA . GLY A 1 84 ? 0.352 -21.883 -14.851 1.00 75.62 84 GLY A CA 1
ATOM 628 C C . GLY A 1 84 ? 0.910 -21.085 -16.035 1.00 75.62 84 GLY A C 1
ATOM 629 O O . GLY A 1 84 ? 0.552 -21.377 -17.173 1.00 75.62 84 GLY A O 1
ATOM 630 N N . GLY A 1 85 ? 1.783 -20.106 -15.778 1.00 67.06 85 GLY A N 1
ATOM 631 C CA . GLY A 1 85 ? 2.292 -19.178 -16.783 1.00 67.06 85 GLY A CA 1
ATOM 632 C C . GLY A 1 85 ? 1.427 -17.920 -16.900 1.00 67.06 85 GLY A C 1
ATOM 633 O O . GLY A 1 85 ? 0.199 -17.976 -16.896 1.00 67.06 85 GLY A O 1
ATOM 634 N N . GLY A 1 86 ? 2.092 -16.770 -16.984 1.00 77.31 86 GLY A N 1
ATOM 635 C CA . GLY A 1 86 ? 1.487 -15.446 -17.119 1.00 77.31 86 GLY A CA 1
ATOM 636 C C . GLY A 1 86 ? 2.507 -14.354 -16.799 1.00 77.31 86 GLY A C 1
ATOM 637 O O . GLY A 1 86 ? 3.432 -14.591 -16.025 1.00 77.31 86 GLY A O 1
ATOM 638 N N . GLU A 1 87 ? 2.352 -13.177 -17.401 1.00 85.06 87 GLU A N 1
ATOM 639 C CA . GLU A 1 87 ? 3.184 -12.009 -17.099 1.00 85.06 87 GLU A CA 1
ATOM 640 C C . GLU A 1 87 ? 2.536 -11.211 -15.965 1.00 85.06 87 GLU A C 1
ATOM 642 O O . GLU A 1 87 ? 1.385 -10.785 -16.086 1.00 85.06 87 GLU A O 1
ATOM 647 N N . ALA A 1 88 ? 3.255 -11.024 -14.858 1.00 92.38 88 ALA A N 1
ATOM 648 C CA . ALA A 1 88 ? 2.827 -10.110 -13.809 1.00 92.38 88 ALA A CA 1
ATOM 649 C C . ALA A 1 88 ? 3.317 -8.697 -14.121 1.00 92.38 88 ALA A C 1
ATOM 651 O O . ALA A 1 88 ? 4.425 -8.507 -14.625 1.00 92.38 88 ALA A O 1
ATOM 652 N N . GLU A 1 89 ? 2.533 -7.685 -13.754 1.00 92.75 89 GLU A N 1
ATOM 653 C CA . GLU A 1 89 ? 2.961 -6.292 -13.915 1.00 92.75 89 GLU A CA 1
ATOM 654 C C . GLU A 1 89 ? 4.256 -6.019 -13.146 1.00 92.75 89 GLU A C 1
ATOM 656 O O . GLU A 1 89 ? 5.120 -5.281 -13.616 1.00 92.75 89 GLU A O 1
ATOM 661 N N . LYS A 1 90 ? 4.439 -6.692 -12.007 1.00 93.12 90 LYS A N 1
ATOM 662 C CA . LYS A 1 90 ? 5.657 -6.673 -11.194 1.00 93.12 90 LYS A CA 1
ATOM 663 C C . LYS A 1 90 ? 6.934 -7.024 -11.970 1.00 93.12 90 LYS A C 1
ATOM 665 O O . LYS A 1 90 ? 7.990 -6.471 -11.672 1.00 93.12 90 LYS A O 1
ATOM 670 N N . ASP A 1 91 ? 6.826 -7.880 -12.986 1.00 91.81 91 ASP A N 1
ATOM 671 C CA . ASP A 1 91 ? 7.952 -8.361 -13.796 1.00 91.81 91 ASP A CA 1
ATOM 672 C C . ASP A 1 91 ? 8.231 -7.471 -15.023 1.00 91.81 91 ASP A C 1
ATOM 674 O O . ASP A 1 91 ? 9.208 -7.677 -15.747 1.00 91.81 91 ASP A O 1
ATOM 678 N N . ALA A 1 92 ? 7.405 -6.447 -15.269 1.00 92.88 92 ALA A N 1
ATOM 679 C CA . ALA A 1 92 ? 7.625 -5.504 -16.358 1.00 92.88 92 ALA A CA 1
ATOM 680 C C . ALA A 1 92 ? 8.911 -4.690 -16.135 1.00 92.88 92 ALA A C 1
ATOM 682 O O . ALA A 1 92 ? 9.225 -4.289 -15.014 1.00 92.88 92 ALA A O 1
ATOM 683 N N . ALA A 1 93 ? 9.633 -4.358 -17.212 1.00 94.31 93 ALA A N 1
ATOM 684 C CA . ALA A 1 93 ? 10.926 -3.665 -17.130 1.00 94.31 93 ALA A CA 1
ATOM 685 C C . ALA A 1 93 ? 10.944 -2.399 -16.233 1.00 94.31 93 ALA A C 1
ATOM 687 O O . ALA A 1 93 ? 11.901 -2.239 -15.471 1.00 94.31 93 ALA A O 1
ATOM 688 N N . PRO A 1 94 ? 9.916 -1.518 -16.235 1.00 91.50 94 PRO A N 1
ATOM 689 C CA . PRO A 1 94 ? 9.870 -0.368 -15.323 1.00 91.50 94 PRO A CA 1
ATOM 690 C C . PRO A 1 94 ? 9.747 -0.749 -13.837 1.00 91.50 94 PRO A C 1
ATOM 692 O O . PRO A 1 94 ? 10.171 0.019 -12.967 1.00 91.50 94 PRO A O 1
ATOM 695 N N . ASN A 1 95 ? 9.181 -1.924 -13.552 1.00 94.12 95 ASN A N 1
ATOM 696 C CA . ASN A 1 95 ? 8.806 -2.398 -12.222 1.00 94.12 95 ASN A CA 1
ATOM 697 C C . ASN A 1 95 ? 9.891 -3.258 -11.556 1.00 94.12 95 ASN A C 1
ATOM 699 O O . ASN A 1 95 ? 9.910 -3.354 -10.332 1.00 94.12 95 ASN A O 1
ATOM 703 N N . LEU A 1 96 ? 10.888 -3.736 -12.311 1.00 93.38 96 LEU A N 1
ATOM 704 C CA . LEU A 1 96 ? 12.047 -4.489 -11.792 1.00 93.38 96 LEU A CA 1
ATOM 705 C C . LEU A 1 96 ? 12.879 -3.738 -10.737 1.00 93.38 96 LEU A C 1
ATOM 707 O O . LEU A 1 96 ? 13.707 -4.326 -10.046 1.00 93.38 96 LEU A O 1
ATOM 711 N N . THR A 1 97 ? 12.696 -2.422 -10.630 1.00 94.06 97 THR A N 1
ATOM 712 C CA . THR A 1 97 ? 13.378 -1.568 -9.646 1.00 94.06 97 THR A CA 1
ATOM 713 C C . THR A 1 97 ? 12.458 -1.096 -8.519 1.00 94.06 97 THR A C 1
ATOM 715 O O . THR A 1 97 ? 12.892 -0.306 -7.673 1.00 94.06 97 THR A O 1
ATOM 718 N N . LEU A 1 98 ? 11.195 -1.531 -8.507 1.00 94.81 98 LEU A N 1
ATOM 719 C CA . LEU A 1 98 ? 10.305 -1.350 -7.366 1.00 94.81 98 LEU A CA 1
ATOM 720 C C . LEU A 1 98 ? 10.774 -2.229 -6.207 1.00 94.81 98 LEU A C 1
ATOM 722 O O . LEU A 1 98 ? 11.356 -3.296 -6.389 1.00 94.81 98 LEU A O 1
ATOM 726 N N . ARG A 1 99 ? 10.560 -1.735 -4.992 1.00 93.50 99 ARG A N 1
ATOM 727 C CA . ARG A 1 99 ? 10.967 -2.377 -3.738 1.00 93.50 99 ARG A CA 1
ATOM 728 C C . ARG A 1 99 ? 9.838 -2.224 -2.720 1.00 93.50 99 ARG A C 1
ATOM 730 O O . ARG A 1 99 ? 8.802 -1.641 -3.028 1.00 93.50 99 ARG A O 1
ATOM 737 N N . GLY A 1 100 ? 10.049 -2.711 -1.500 1.00 92.00 100 GLY A N 1
ATOM 738 C CA . GLY A 1 100 ? 9.124 -2.472 -0.389 1.00 92.00 100 GLY A CA 1
ATOM 739 C C . GLY A 1 100 ? 7.862 -3.335 -0.411 1.00 92.00 100 GLY A C 1
ATOM 740 O O . GLY A 1 100 ? 6.941 -3.052 0.346 1.00 92.00 100 GLY A O 1
ATOM 741 N N . PHE A 1 101 ? 7.820 -4.392 -1.229 1.00 95.19 101 PHE A N 1
ATOM 742 C CA . PHE A 1 101 ? 6.721 -5.361 -1.213 1.00 95.19 101 PHE A CA 1
ATOM 743 C C . PHE A 1 101 ? 6.582 -6.019 0.170 1.00 95.19 101 PHE A C 1
ATOM 745 O O . PHE A 1 101 ? 5.505 -5.971 0.747 1.00 95.19 101 PHE A O 1
ATOM 752 N N . ASP A 1 102 ? 7.689 -6.457 0.778 1.00 94.88 102 ASP A N 1
ATOM 753 C CA . ASP A 1 102 ? 7.687 -7.043 2.130 1.00 94.88 102 ASP A CA 1
ATOM 754 C C . ASP A 1 102 ? 7.172 -6.072 3.211 1.00 94.88 102 ASP A C 1
ATOM 756 O O . ASP A 1 102 ? 6.582 -6.485 4.210 1.00 94.88 102 ASP A O 1
ATOM 760 N N . PHE A 1 103 ? 7.384 -4.763 3.019 1.00 95.81 103 PHE A N 1
ATOM 761 C CA . PHE A 1 103 ? 6.845 -3.736 3.911 1.00 95.81 103 PHE A CA 1
ATOM 762 C C . PHE A 1 103 ? 5.318 -3.684 3.812 1.00 95.81 103 PHE A C 1
ATOM 764 O O . PHE A 1 103 ? 4.637 -3.670 4.839 1.00 95.81 103 PHE A O 1
ATOM 771 N N . LEU A 1 104 ? 4.782 -3.670 2.586 1.00 97.06 104 LEU A N 1
ATOM 772 C CA . LEU A 1 104 ? 3.341 -3.701 2.334 1.00 97.06 104 LEU A CA 1
ATOM 773 C C . LEU A 1 104 ? 2.721 -4.994 2.873 1.00 97.06 104 LEU A C 1
ATOM 775 O O . LEU A 1 104 ? 1.720 -4.921 3.582 1.00 97.06 104 LEU A O 1
ATOM 779 N N . ASP A 1 105 ? 3.361 -6.143 2.648 1.00 98.00 105 ASP A N 1
ATOM 780 C CA . ASP A 1 105 ? 2.925 -7.438 3.181 1.00 98.00 105 ASP A CA 1
ATOM 781 C C . ASP A 1 105 ? 2.876 -7.423 4.713 1.00 98.00 105 ASP A C 1
ATOM 783 O O . ASP A 1 105 ? 1.928 -7.923 5.325 1.00 98.00 105 ASP A O 1
ATOM 787 N N . ARG A 1 106 ? 3.868 -6.802 5.365 1.00 97.81 106 ARG A N 1
ATOM 788 C CA . ARG A 1 106 ? 3.894 -6.696 6.825 1.00 97.81 106 ARG A CA 1
ATOM 789 C C . ARG A 1 106 ? 2.802 -5.776 7.360 1.00 97.81 106 ARG A C 1
ATOM 791 O O . ARG A 1 106 ? 2.168 -6.134 8.352 1.00 97.81 106 ARG A O 1
ATOM 798 N N . VAL A 1 107 ? 2.574 -4.622 6.732 1.00 97.94 107 VAL A N 1
ATOM 799 C CA . VAL A 1 107 ? 1.467 -3.719 7.092 1.00 97.94 107 VAL A CA 1
ATOM 800 C C . VAL A 1 107 ? 0.131 -4.427 6.912 1.00 97.94 107 VAL A C 1
ATOM 802 O O . VAL A 1 107 ? -0.683 -4.433 7.833 1.00 97.94 107 VAL A O 1
ATOM 805 N N . LYS A 1 108 ? -0.068 -5.089 5.769 1.00 98.44 108 LYS A N 1
ATOM 806 C CA . LYS A 1 108 ? -1.274 -5.859 5.477 1.00 98.44 108 LYS A CA 1
ATOM 807 C C . LYS A 1 108 ? -1.507 -6.935 6.531 1.00 98.44 108 LYS A C 1
ATOM 809 O O . LYS A 1 108 ? -2.601 -7.019 7.070 1.00 98.44 108 LYS A O 1
ATOM 814 N N . ALA A 1 109 ? -0.476 -7.686 6.913 1.00 98.75 109 ALA A N 1
ATOM 815 C CA . ALA A 1 109 ? -0.585 -8.700 7.958 1.00 98.75 109 ALA A CA 1
ATOM 816 C C . ALA A 1 109 ? -0.984 -8.126 9.330 1.00 98.75 109 ALA A C 1
ATOM 818 O O . ALA A 1 109 ? -1.683 -8.801 10.083 1.00 98.75 109 ALA A O 1
ATOM 819 N N . LEU A 1 110 ? -0.544 -6.910 9.676 1.00 98.62 110 LEU A N 1
ATOM 820 C CA . LEU A 1 110 ? -0.959 -6.235 10.913 1.00 98.62 110 LEU A CA 1
ATOM 821 C C . LEU A 1 110 ? -2.426 -5.800 10.854 1.00 98.62 110 LEU A C 1
ATOM 823 O O . LEU A 1 110 ? -3.147 -5.954 11.834 1.00 98.62 110 LEU A O 1
ATOM 827 N N . VAL A 1 111 ? -2.873 -5.290 9.707 1.00 98.75 111 VAL A N 1
ATOM 828 C CA . VAL A 1 111 ? -4.272 -4.898 9.500 1.00 98.75 111 VAL A CA 1
ATOM 829 C C . VAL A 1 111 ? -5.192 -6.122 9.498 1.00 98.75 111 VAL A C 1
ATOM 831 O O . VAL A 1 111 ? -6.210 -6.110 10.177 1.00 98.75 111 VAL A O 1
ATOM 834 N N . GLU A 1 112 ? -4.811 -7.213 8.832 1.00 98.69 112 GLU A N 1
ATOM 835 C CA . GLU A 1 112 ? -5.580 -8.468 8.811 1.00 98.69 112 GLU A CA 1
ATOM 836 C C . GLU A 1 112 ? -5.687 -9.127 10.194 1.00 98.69 112 GLU A C 1
ATOM 838 O O . GLU A 1 112 ? -6.677 -9.793 10.479 1.00 98.69 112 GLU A O 1
ATOM 843 N N . GLN A 1 113 ? -4.699 -8.931 11.075 1.00 98.56 113 GLN A N 1
ATOM 844 C CA . GLN A 1 113 ? -4.800 -9.370 12.473 1.00 98.56 113 GLN A CA 1
ATOM 845 C C . GLN A 1 113 ? -5.866 -8.595 13.257 1.00 98.56 113 GLN A C 1
ATOM 847 O O . GLN A 1 113 ? -6.473 -9.160 14.164 1.00 98.56 113 GLN A O 1
ATOM 852 N N . GLU A 1 114 ? -6.087 -7.322 12.924 1.00 98.31 114 GLU A N 1
ATOM 853 C CA . GLU A 1 114 ? -7.099 -6.479 13.567 1.00 98.31 114 GLU A CA 1
ATOM 854 C C . GLU A 1 114 ? -8.492 -6.705 12.957 1.00 98.31 114 GLU A C 1
ATOM 856 O O . GLU A 1 114 ? -9.479 -6.819 13.682 1.00 98.31 114 GLU A O 1
ATOM 861 N N . CYS A 1 115 ? -8.584 -6.766 11.628 1.00 98.25 115 CYS A N 1
ATOM 862 C CA . CYS A 1 115 ? -9.846 -6.817 10.892 1.00 98.25 115 CYS A CA 1
ATOM 863 C C . CYS A 1 115 ? -9.735 -7.688 9.623 1.00 98.25 115 CYS A C 1
ATOM 865 O O . CYS A 1 115 ? -9.543 -7.167 8.519 1.00 98.25 115 CYS A O 1
ATOM 867 N N . PRO A 1 116 ? -9.879 -9.021 9.762 1.00 98.50 116 PRO A N 1
ATOM 868 C CA . PRO A 1 116 ? -9.688 -9.962 8.663 1.00 98.50 116 PRO A CA 1
ATOM 869 C C . PRO A 1 116 ? -10.623 -9.700 7.474 1.00 98.50 116 PRO A C 1
ATOM 871 O O . PRO A 1 116 ? -11.843 -9.648 7.638 1.00 98.50 116 PRO A O 1
ATOM 874 N N . GLY A 1 117 ? -10.059 -9.584 6.272 1.00 98.12 117 GLY A N 1
ATOM 875 C CA . GLY A 1 117 ? -10.791 -9.449 5.011 1.00 98.12 117 GLY A CA 1
ATOM 876 C C . GLY A 1 117 ? -11.578 -8.146 4.846 1.00 98.12 117 GLY A C 1
ATOM 877 O O . GLY A 1 117 ? -12.493 -8.101 4.026 1.00 98.12 117 GLY A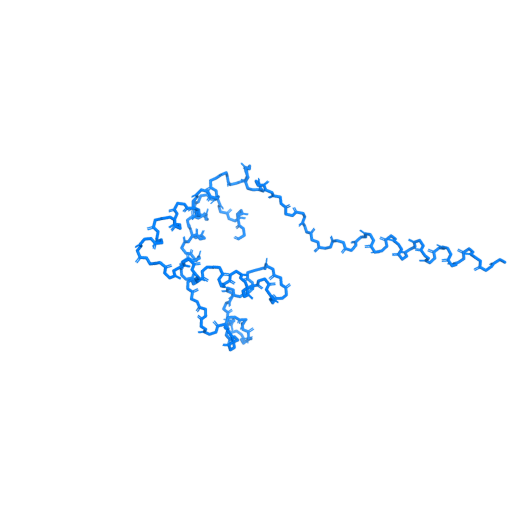 O 1
ATOM 878 N N . VAL A 1 118 ? -11.271 -7.108 5.633 1.00 98.31 118 VAL A N 1
ATOM 879 C CA . VAL A 1 118 ? -12.001 -5.827 5.606 1.00 98.31 118 VAL A CA 1
ATOM 880 C C . VAL A 1 118 ? -11.312 -4.790 4.729 1.00 98.31 118 VAL A C 1
ATOM 882 O O . VAL A 1 118 ? -11.936 -4.220 3.836 1.00 98.31 118 VAL A O 1
ATOM 885 N N . VAL A 1 119 ? -10.044 -4.504 5.015 1.00 98.25 119 VAL A N 1
ATOM 886 C CA . VAL A 1 119 ? -9.249 -3.551 4.233 1.00 98.25 119 VAL A CA 1
ATOM 887 C C . VAL A 1 119 ? -8.763 -4.274 2.985 1.00 98.25 119 VAL A C 1
ATOM 889 O O . VAL A 1 119 ? -8.386 -5.436 3.088 1.00 98.25 119 VAL A O 1
ATOM 892 N N . SER A 1 120 ? -8.786 -3.624 1.820 1.00 95.88 120 SER A N 1
ATOM 893 C CA . SER A 1 120 ? -8.196 -4.171 0.583 1.00 95.88 120 SER A CA 1
ATOM 894 C C . SER A 1 120 ? -6.733 -4.557 0.774 1.00 95.88 120 SER A C 1
ATOM 896 O O . SER A 1 120 ? -6.013 -3.799 1.463 1.00 95.88 120 SER A O 1
#

Sequence (120 aa):
MAGAPLVLVMLVVAVGVAAAERGGKLQQGFYEQSCPRAEQIVKDYVEQQIPREPSVAATLIRTHFHDCFVRGCDASVLLNATTGGGEAEKDAAPNLTLRGFDFLDRVKALVEQECPGVVS

Radius of gyration: 21.1 Å; Cα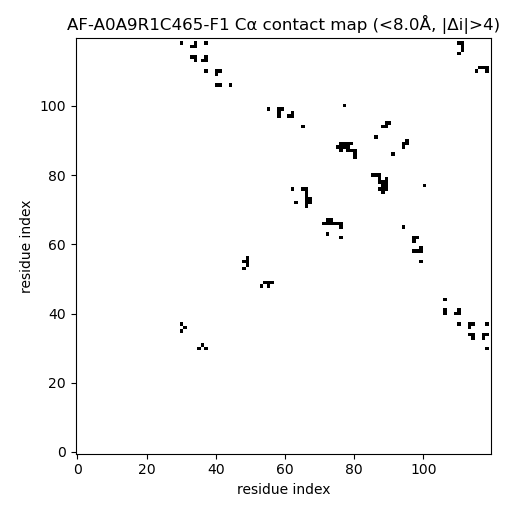 contacts (8 Å, |Δi|>4): 71; chains: 1; bounding box: 57×37×52 Å

Solvent-accessible surface area (backbone atoms only — not comparable to full-atom values): 7354 Å² total; per-residue (Å²): 136,75,58,66,66,53,53,51,52,52,50,53,50,52,54,56,59,70,68,62,70,91,59,82,82,81,54,89,67,74,41,58,83,78,36,64,56,48,69,54,56,52,48,56,51,49,68,67,41,36,85,78,43,61,67,52,60,63,32,54,56,50,50,53,50,59,19,38,72,57,98,36,82,73,60,59,46,74,42,73,59,54,97,88,68,62,87,27,58,35,72,35,83,88,36,69,77,63,60,61,60,71,56,51,53,51,47,49,54,55,42,40,72,76,32,70,89,67,71,132